Protein AF-A0A7Y3CIR7-F1 (afdb_monomer_lite)

pLDDT: mean 94.89, std 5.84, range [63.84, 98.5]

Radius of gyration: 16.85 Å; chains: 1; bounding box: 41×19×49 Å

Secondary structure (DSSP, 8-state):
--TTTTHHHHHHHHHHHHHHHHHHTT--GGGS------TT-HHHHHHHHHHHHHHHHT--HHHHHHHHHHHHHHHHHHHHHHHH--

Foldseek 3Di:
DDPVPCVVVVVVVVLVVVLVVCVVLVHDSVLDDDDDADPVRPVVVVVVVVVNVVVVVVQDPVSVVVVVVSVVVVVVVVVVVVVVVD

Structure (mmCIF, N/CA/C/O backbone):
data_AF-A0A7Y3CIR7-F1
#
_entry.id   AF-A0A7Y3CIR7-F1
#
loop_
_atom_site.group_PDB
_atom_site.id
_atom_site.type_symbol
_atom_site.label_atom_id
_atom_site.label_alt_id
_atom_site.label_comp_id
_atom_site.label_asym_id
_atom_site.label_entity_id
_atom_site.label_seq_id
_atom_site.pdbx_PDB_ins_code
_atom_site.Cartn_x
_atom_site.Cartn_y
_atom_site.Cartn_z
_atom_site.occupancy
_atom_site.B_iso_or_equiv
_atom_site.auth_seq_id
_atom_site.auth_comp_id
_atom_site.auth_asym_id
_atom_site.auth_atom_id
_atom_site.pdbx_PDB_model_num
ATOM 1 N N . ASP A 1 1 ? 18.606 -0.378 -4.335 1.00 68.00 1 ASP A N 1
ATOM 2 C CA . ASP A 1 1 ? 19.208 0.741 -5.060 1.00 68.00 1 ASP A CA 1
ATOM 3 C C . ASP A 1 1 ? 18.521 2.045 -4.672 1.00 68.00 1 ASP A C 1
ATOM 5 O O . ASP A 1 1 ? 17.461 2.371 -5.194 1.00 68.00 1 ASP A O 1
ATOM 9 N N . CYS A 1 2 ? 19.001 2.706 -3.617 1.00 84.19 2 CYS A N 1
ATOM 10 C CA . CYS A 1 2 ? 18.437 3.984 -3.187 1.00 84.19 2 CYS A CA 1
ATOM 11 C C . CYS A 1 2 ? 19.404 5.083 -3.593 1.00 84.19 2 CYS A C 1
ATOM 13 O O . CYS A 1 2 ? 20.541 5.089 -3.135 1.00 84.19 2 CYS A O 1
ATOM 15 N N . HIS A 1 3 ? 18.929 6.034 -4.397 1.00 87.44 3 HIS A N 1
ATOM 16 C CA . HIS A 1 3 ? 19.726 7.199 -4.778 1.00 87.44 3 HIS A CA 1
ATOM 17 C C . HIS A 1 3 ? 20.165 8.034 -3.558 1.00 87.44 3 HIS A C 1
ATOM 19 O O . HIS A 1 3 ? 21.194 8.694 -3.586 1.00 87.44 3 HIS A O 1
ATOM 25 N N . TYR A 1 4 ? 19.416 7.942 -2.454 1.00 86.19 4 TYR A N 1
ATOM 26 C CA . TYR A 1 4 ? 19.674 8.642 -1.196 1.00 86.19 4 TYR A CA 1
ATOM 27 C C . TYR A 1 4 ? 20.073 7.673 -0.073 1.00 86.19 4 TYR A C 1
ATOM 29 O O . TYR A 1 4 ? 19.466 7.673 0.999 1.00 86.19 4 TYR A O 1
ATOM 37 N N . ILE A 1 5 ? 21.083 6.836 -0.338 1.00 87.50 5 ILE A N 1
ATOM 38 C CA . ILE A 1 5 ? 21.744 5.933 0.621 1.00 87.50 5 ILE A CA 1
ATOM 39 C C . ILE A 1 5 ? 20.784 4.896 1.229 1.00 87.50 5 ILE A C 1
ATOM 41 O O . ILE A 1 5 ? 20.665 3.780 0.723 1.00 87.50 5 ILE A O 1
ATOM 45 N N . ASP A 1 6 ? 20.095 5.241 2.317 1.00 90.31 6 ASP A N 1
ATOM 46 C CA . ASP A 1 6 ? 19.291 4.325 3.123 1.00 90.31 6 ASP A CA 1
ATOM 47 C C . ASP A 1 6 ? 17.836 4.786 3.317 1.00 90.31 6 ASP A C 1
ATOM 49 O O . ASP A 1 6 ? 17.077 4.156 4.062 1.00 90.31 6 ASP A O 1
ATOM 53 N N . ALA A 1 7 ? 17.393 5.842 2.625 1.00 91.81 7 ALA A N 1
ATOM 54 C CA . ALA A 1 7 ? 16.037 6.381 2.772 1.00 91.81 7 ALA A CA 1
ATOM 55 C C . ALA A 1 7 ? 14.935 5.322 2.539 1.00 91.81 7 ALA A C 1
ATOM 57 O O . ALA A 1 7 ? 13.888 5.327 3.200 1.00 91.81 7 ALA A O 1
ATOM 58 N N . ASN A 1 8 ? 15.180 4.359 1.647 1.00 93.94 8 ASN A N 1
ATOM 59 C CA . ASN A 1 8 ? 14.308 3.203 1.426 1.00 93.94 8 ASN A CA 1
ATOM 60 C C . ASN A 1 8 ? 14.173 2.301 2.675 1.00 93.94 8 ASN A C 1
ATOM 62 O O . ASN A 1 8 ? 13.067 1.850 2.982 1.00 93.94 8 ASN A O 1
ATOM 66 N N . HIS A 1 9 ? 15.241 2.096 3.452 1.00 94.88 9 HIS A N 1
ATOM 67 C CA . HIS A 1 9 ? 15.218 1.328 4.700 1.00 94.88 9 HIS A CA 1
ATOM 68 C C . HIS A 1 9 ? 14.334 2.005 5.752 1.00 94.88 9 HIS A C 1
ATOM 70 O O . HIS A 1 9 ? 13.529 1.346 6.419 1.00 94.88 9 HIS A O 1
ATOM 76 N N . TRP A 1 10 ? 14.416 3.333 5.872 1.00 95.19 10 TRP A N 1
ATOM 77 C CA . TRP A 1 10 ? 13.538 4.106 6.756 1.00 95.19 10 TRP A CA 1
ATOM 78 C C . TRP A 1 10 ? 12.076 4.047 6.318 1.00 95.19 10 TRP A C 1
ATOM 80 O O . TRP A 1 10 ? 11.173 3.942 7.152 1.00 95.19 10 TRP A O 1
ATOM 90 N N . THR A 1 11 ? 11.818 4.077 5.013 1.00 96.19 11 THR A N 1
ATOM 91 C CA . THR A 1 11 ? 10.473 3.879 4.458 1.00 96.19 11 THR A CA 1
ATOM 92 C C . THR A 1 11 ? 9.934 2.489 4.783 1.00 96.19 11 THR A C 1
ATOM 94 O O . THR A 1 11 ? 8.836 2.400 5.334 1.00 96.19 11 THR A O 1
ATOM 97 N N . LYS A 1 12 ? 10.725 1.426 4.587 1.00 97.19 12 LYS A N 1
ATOM 98 C CA . LYS A 1 12 ? 10.356 0.055 4.976 1.00 97.19 12 LYS A CA 1
ATOM 99 C C . LYS A 1 12 ? 9.973 -0.025 6.457 1.00 97.19 12 LYS A C 1
ATOM 101 O O . LYS A 1 12 ? 8.855 -0.422 6.780 1.00 97.19 12 LYS A O 1
ATOM 106 N N . LYS A 1 13 ? 10.837 0.470 7.355 1.00 97.50 13 LYS A N 1
ATOM 107 C CA . LYS A 1 13 ? 10.579 0.502 8.810 1.00 97.50 13 LYS A CA 1
ATOM 108 C C . LYS A 1 13 ? 9.282 1.246 9.161 1.00 97.50 13 LYS A C 1
ATOM 110 O O . LYS A 1 13 ? 8.567 0.853 10.085 1.00 97.50 13 LYS A O 1
ATOM 115 N N . ARG A 1 14 ? 8.965 2.347 8.466 1.00 97.88 14 ARG A N 1
ATOM 116 C CA . ARG A 1 14 ? 7.721 3.114 8.678 1.00 97.88 14 ARG A CA 1
ATOM 117 C C . ARG A 1 14 ? 6.493 2.336 8.213 1.00 97.88 14 ARG A C 1
ATOM 119 O O . ARG A 1 14 ? 5.528 2.247 8.972 1.00 97.88 14 ARG A O 1
ATOM 126 N N . VAL A 1 15 ? 6.538 1.757 7.016 1.00 98.00 15 VAL A N 1
ATOM 127 C CA . VAL A 1 15 ? 5.429 0.971 6.456 1.00 98.00 15 VAL A CA 1
ATOM 128 C C . VAL A 1 15 ? 5.151 -0.266 7.311 1.00 98.00 15 VAL A C 1
ATOM 130 O O . VA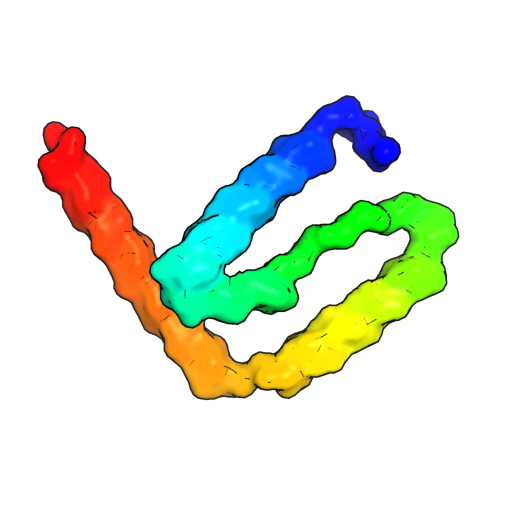L A 1 15 ? 4.001 -0.497 7.671 1.00 98.00 15 VAL A O 1
ATOM 133 N N . GLU A 1 16 ? 6.179 -0.978 7.777 1.00 97.94 16 GLU A N 1
ATOM 134 C CA . GLU A 1 16 ? 6.020 -2.116 8.695 1.00 97.94 16 GLU A CA 1
ATOM 135 C C . GLU A 1 16 ? 5.314 -1.731 10.002 1.00 97.94 16 GLU A C 1
ATOM 137 O O . GLU A 1 16 ? 4.425 -2.443 10.478 1.00 97.94 16 GLU A O 1
ATOM 142 N N . LYS A 1 17 ? 5.653 -0.571 10.581 1.00 97.94 17 LYS A N 1
ATOM 143 C CA . LYS A 1 17 ? 4.954 -0.048 11.767 1.00 97.94 17 LYS A CA 1
ATOM 144 C C . LYS A 1 17 ? 3.490 0.275 11.466 1.00 97.94 17 LYS A C 1
ATOM 146 O O . LYS A 1 17 ? 2.633 0.054 12.325 1.00 97.94 17 LYS A O 1
ATOM 151 N N . ILE A 1 18 ? 3.193 0.808 10.280 1.00 97.69 18 ILE A N 1
ATOM 152 C CA . ILE A 1 18 ? 1.818 1.100 9.857 1.00 97.69 18 ILE A CA 1
ATOM 153 C C . ILE A 1 18 ? 1.040 -0.201 9.659 1.00 97.69 18 ILE A C 1
ATOM 155 O O . ILE A 1 18 ? -0.063 -0.311 10.182 1.00 97.69 18 ILE A O 1
ATOM 159 N N . TRP A 1 19 ? 1.621 -1.207 9.014 1.00 98.25 19 TRP A N 1
ATOM 160 C CA . TRP A 1 19 ? 1.008 -2.520 8.838 1.00 98.25 19 TRP A CA 1
ATOM 161 C C . TRP A 1 19 ? 0.649 -3.199 10.161 1.00 98.25 19 TRP A C 1
ATOM 163 O O . TRP A 1 19 ? -0.509 -3.561 10.352 1.00 98.25 19 TRP A O 1
ATOM 173 N N . LYS A 1 20 ? 1.581 -3.263 11.125 1.00 97.88 20 LYS A N 1
ATOM 174 C CA . LYS A 1 20 ? 1.296 -3.796 12.476 1.00 97.88 20 LYS A CA 1
ATOM 175 C C . LYS A 1 20 ? 0.146 -3.046 13.155 1.00 97.88 20 LYS A C 1
ATOM 177 O O . LYS A 1 20 ? -0.664 -3.609 13.888 1.00 97.88 20 LYS A O 1
ATOM 182 N N . LYS A 1 21 ? 0.069 -1.734 12.924 1.00 96.69 21 LYS A N 1
ATOM 183 C CA . LYS A 1 21 ? -0.996 -0.884 13.456 1.00 96.69 21 LYS A CA 1
ATOM 184 C C . LYS A 1 21 ? -2.334 -1.128 12.749 1.00 96.69 21 LYS A C 1
ATOM 186 O O . LYS A 1 21 ? -3.358 -1.105 13.423 1.00 96.69 21 LYS A O 1
ATOM 191 N N . MET A 1 22 ? -2.332 -1.355 11.436 1.00 97.56 22 MET A N 1
ATOM 192 C CA . MET A 1 22 ? -3.520 -1.710 10.654 1.00 97.56 22 MET A CA 1
ATOM 193 C C . MET A 1 22 ? -4.098 -3.046 11.121 1.00 97.56 22 MET A C 1
ATOM 195 O O . MET A 1 22 ? -5.282 -3.093 11.444 1.00 97.56 22 MET A O 1
ATOM 199 N N . GLU A 1 23 ? -3.258 -4.074 11.272 1.00 96.75 23 GLU A N 1
ATOM 200 C CA . GLU A 1 23 ? -3.646 -5.385 11.812 1.00 96.75 23 GLU A CA 1
ATOM 201 C C . GLU A 1 23 ? -4.273 -5.242 13.204 1.00 96.75 23 GLU A C 1
ATOM 203 O O . GLU A 1 23 ? -5.407 -5.663 13.429 1.00 96.75 23 GLU A O 1
ATOM 208 N N . LYS A 1 24 ? -3.600 -4.528 14.119 1.00 96.56 24 LYS A N 1
ATOM 209 C CA . LYS A 1 24 ? -4.120 -4.257 15.471 1.00 96.56 24 LYS A CA 1
ATOM 210 C C . LYS A 1 24 ? -5.468 -3.527 15.473 1.00 96.56 24 LYS A C 1
ATOM 212 O O . LYS A 1 24 ? -6.227 -3.628 16.433 1.00 96.56 24 LYS A O 1
ATOM 217 N N . TRP A 1 25 ? -5.748 -2.729 14.448 1.00 96.31 25 TRP A N 1
ATOM 218 C CA . TRP A 1 25 ? -7.000 -1.983 14.309 1.00 96.31 25 TRP A CA 1
ATOM 219 C C . TRP A 1 25 ? -8.069 -2.748 13.515 1.00 96.31 25 TRP A C 1
ATOM 221 O O . TRP A 1 25 ? -9.150 -2.202 13.278 1.00 96.31 25 TRP A O 1
ATOM 231 N N . GLY A 1 26 ? -7.78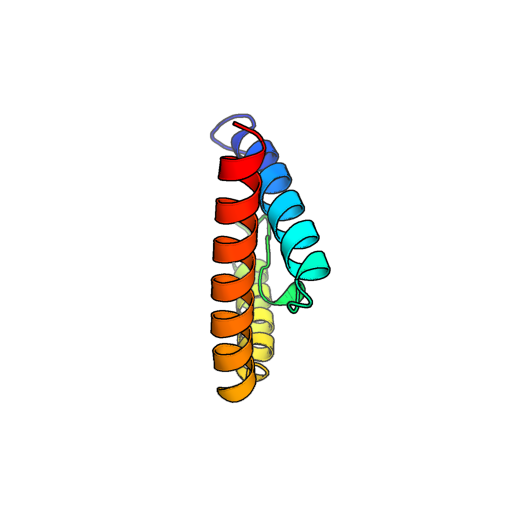8 -3.992 13.113 1.00 95.56 26 GLY A N 1
ATOM 232 C CA . GLY A 1 26 ? -8.677 -4.806 12.290 1.00 95.56 26 GLY A CA 1
ATOM 233 C C . GLY A 1 26 ? -8.947 -4.157 10.933 1.00 95.56 26 GLY A C 1
ATOM 234 O O . GLY A 1 26 ? -10.103 -4.091 10.503 1.00 95.56 26 GLY A O 1
ATOM 235 N N . LEU A 1 27 ? -7.909 -3.572 10.329 1.00 96.75 27 LEU A N 1
ATOM 236 C CA . LEU A 1 27 ? -7.922 -3.006 8.983 1.00 96.75 27 LEU A CA 1
ATOM 237 C C . LEU A 1 27 ? -7.198 -3.957 8.027 1.00 96.75 27 LEU A C 1
ATOM 239 O O . LEU A 1 27 ? -6.160 -4.514 8.380 1.00 96.75 27 LEU A O 1
ATOM 243 N N . ARG A 1 28 ? -7.722 -4.078 6.806 1.00 96.38 28 ARG A N 1
ATOM 244 C CA . ARG A 1 28 ? -7.114 -4.835 5.704 1.00 96.38 28 ARG A CA 1
ATOM 245 C C . ARG A 1 28 ? -5.731 -4.276 5.369 1.00 96.38 28 ARG A C 1
ATOM 247 O O . ARG A 1 28 ? -5.625 -3.165 4.846 1.00 96.38 28 ARG A O 1
ATOM 254 N N . LYS A 1 29 ? -4.678 -5.011 5.726 1.00 96.25 29 LYS A N 1
ATOM 255 C CA . LYS A 1 29 ? -3.274 -4.593 5.590 1.00 96.25 29 LYS A CA 1
ATOM 256 C C . LYS A 1 29 ? -2.855 -4.446 4.131 1.00 96.25 29 LYS A C 1
ATOM 258 O O . LYS A 1 29 ? -2.126 -3.516 3.804 1.00 96.25 29 LYS A O 1
ATOM 263 N N . GLU A 1 30 ? -3.372 -5.311 3.266 1.00 96.06 30 GLU A N 1
ATOM 264 C CA . GLU A 1 30 ? -3.105 -5.358 1.829 1.00 96.06 30 GLU A CA 1
ATOM 265 C C . GLU A 1 30 ? -3.560 -4.096 1.078 1.00 96.06 30 GLU A C 1
ATOM 267 O O . GLU A 1 30 ? -3.126 -3.860 -0.046 1.00 96.06 30 GLU A O 1
ATOM 272 N N . ARG A 1 31 ? -4.388 -3.247 1.709 1.00 96.12 31 ARG A N 1
ATOM 273 C CA . ARG A 1 31 ? -4.787 -1.935 1.170 1.00 96.12 31 ARG A CA 1
ATOM 274 C C . ARG A 1 31 ? -3.670 -0.891 1.194 1.00 96.12 31 ARG A C 1
ATOM 276 O O . ARG A 1 31 ? -3.830 0.168 0.595 1.00 96.12 31 ARG A O 1
ATOM 283 N N . LEU A 1 32 ? -2.575 -1.158 1.902 1.00 97.25 32 LEU A N 1
ATOM 284 C CA . LEU A 1 32 ? -1.345 -0.379 1.835 1.00 97.25 32 LEU A CA 1
ATOM 285 C C . LEU A 1 32 ? -0.242 -1.288 1.295 1.00 97.25 32 LEU A C 1
ATOM 287 O O . LEU A 1 32 ? 0.140 -2.245 1.964 1.00 97.25 32 LEU A O 1
ATOM 291 N N . GLN A 1 33 ? 0.284 -0.970 0.119 1.00 97.19 33 GLN A N 1
ATOM 292 C CA . GLN A 1 33 ? 1.335 -1.747 -0.537 1.00 97.19 33 GLN A CA 1
ATOM 293 C C . GLN A 1 33 ? 2.634 -0.937 -0.604 1.00 97.19 33 GLN A C 1
ATOM 295 O O . GLN A 1 33 ? 2.606 0.294 -0.622 1.00 97.19 33 GLN A O 1
ATOM 300 N N . LEU A 1 34 ? 3.768 -1.634 -0.613 1.00 97.38 34 LEU A N 1
ATOM 301 C CA . LEU A 1 34 ? 5.098 -1.060 -0.798 1.00 97.38 34 LEU A CA 1
ATOM 302 C C . LEU A 1 34 ? 5.858 -1.958 -1.768 1.00 97.38 34 LEU A C 1
ATOM 304 O O . LEU A 1 34 ? 6.118 -3.112 -1.443 1.00 97.38 34 LEU A O 1
ATOM 308 N N . GLU A 1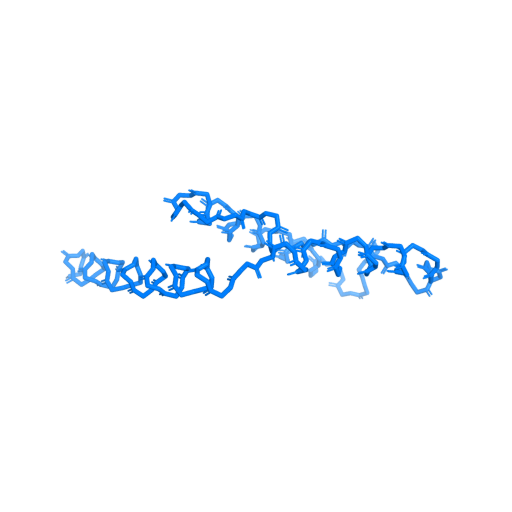 35 ? 6.227 -1.407 -2.917 1.00 96.69 35 GLU A N 1
ATOM 309 C CA . GLU A 1 35 ? 6.994 -2.093 -3.953 1.00 96.69 35 GLU A CA 1
ATOM 310 C C . GLU A 1 35 ? 8.256 -1.295 -4.278 1.00 96.69 35 GLU A C 1
ATOM 312 O O . GLU A 1 35 ? 8.250 -0.062 -4.256 1.00 96.69 35 GLU A O 1
ATOM 317 N N . TRP A 1 36 ? 9.339 -2.009 -4.578 1.00 96.50 36 TRP A N 1
ATOM 318 C CA . TRP A 1 36 ? 10.591 -1.429 -5.059 1.00 96.50 36 TRP A CA 1
ATOM 319 C C . TRP A 1 36 ? 10.679 -1.687 -6.555 1.00 96.50 36 TRP A C 1
ATOM 321 O O . TRP A 1 36 ? 10.670 -2.839 -6.981 1.00 96.50 36 TRP A O 1
ATOM 331 N N . ILE A 1 37 ? 10.701 -0.611 -7.335 1.00 96.19 37 ILE A N 1
ATOM 332 C CA . ILE A 1 37 ? 10.678 -0.651 -8.795 1.00 96.19 37 ILE A CA 1
ATOM 333 C C . ILE A 1 37 ? 11.729 0.344 -9.277 1.00 96.19 37 ILE A C 1
ATOM 335 O O . ILE A 1 37 ? 11.702 1.514 -8.892 1.00 96.19 37 ILE A O 1
ATOM 339 N N . SER A 1 38 ? 12.681 -0.136 -10.065 1.00 96.12 38 SER A N 1
ATOM 340 C CA . SER A 1 38 ? 13.730 0.672 -10.687 1.00 96.12 38 SER A CA 1
ATOM 341 C C . SER A 1 38 ? 13.232 1.382 -11.951 1.00 96.12 38 SER A C 1
ATOM 343 O O . SER A 1 38 ? 12.168 1.073 -12.488 1.00 96.12 38 SER A O 1
ATOM 345 N N . ALA A 1 39 ? 14.024 2.328 -12.462 1.00 95.31 39 ALA A N 1
ATOM 346 C CA . ALA A 1 39 ? 13.674 3.102 -13.655 1.00 95.31 39 ALA A CA 1
ATOM 347 C C . ALA A 1 39 ? 13.512 2.243 -14.927 1.00 95.31 39 ALA A C 1
ATOM 349 O O . ALA A 1 39 ? 12.753 2.612 -15.818 1.00 95.31 39 ALA A O 1
ATOM 350 N N . ALA A 1 40 ? 14.188 1.092 -15.005 1.00 97.06 40 ALA A N 1
ATOM 351 C CA . ALA A 1 40 ? 14.114 0.184 -16.151 1.00 97.06 40 ALA A CA 1
ATOM 352 C C . ALA A 1 40 ? 12.936 -0.812 -16.073 1.00 97.06 40 ALA A C 1
ATOM 354 O O . ALA A 1 40 ? 12.644 -1.516 -17.036 1.00 97.06 40 ALA A O 1
ATOM 355 N N . GLU A 1 41 ? 12.228 -0.884 -14.943 1.00 97.62 41 GLU A N 1
ATOM 356 C CA . GLU A 1 41 ? 11.219 -1.914 -14.666 1.00 97.62 41 GLU A CA 1
ATOM 357 C C . GLU A 1 41 ? 9.785 -1.483 -15.034 1.00 97.62 41 GLU A C 1
ATOM 359 O O . GLU A 1 41 ? 8.826 -1.714 -14.291 1.00 97.62 41 GLU A O 1
ATOM 364 N N . GLY A 1 42 ? 9.605 -0.885 -16.215 1.00 98.06 42 GLY A N 1
ATOM 365 C CA . GLY A 1 42 ? 8.299 -0.384 -16.669 1.00 98.06 42 GLY A CA 1
ATOM 366 C C . GLY A 1 42 ? 7.211 -1.468 -16.753 1.00 98.06 42 GLY A C 1
ATOM 367 O O . GLY A 1 42 ? 6.081 -1.262 -16.307 1.00 98.06 42 GLY A O 1
ATOM 368 N N . VAL A 1 43 ? 7.557 -2.662 -17.247 1.00 98.38 43 VAL A N 1
ATOM 369 C CA . VAL A 1 43 ? 6.616 -3.799 -17.326 1.00 98.38 43 VAL A CA 1
ATOM 370 C C . VAL A 1 43 ? 6.170 -4.245 -15.930 1.00 98.38 43 VAL A C 1
ATOM 372 O O . VAL A 1 43 ? 4.979 -4.458 -15.699 1.00 98.38 43 VAL A O 1
ATOM 375 N N . ARG A 1 44 ? 7.102 -4.320 -14.969 1.00 97.94 44 ARG A N 1
ATOM 376 C CA . ARG A 1 44 ? 6.790 -4.653 -13.570 1.00 97.94 44 ARG A CA 1
ATOM 377 C C . ARG A 1 44 ? 5.855 -3.610 -12.963 1.00 97.94 44 ARG A C 1
ATOM 379 O O . ARG A 1 44 ? 4.880 -3.979 -12.313 1.00 97.94 44 ARG A O 1
ATOM 386 N N . PHE A 1 45 ? 6.122 -2.324 -13.197 1.00 98.25 45 PHE A N 1
ATOM 387 C CA . PHE A 1 45 ? 5.260 -1.241 -12.727 1.00 98.25 45 PHE A CA 1
ATOM 388 C C . PHE A 1 45 ? 3.823 -1.399 -13.221 1.00 98.25 45 PHE A C 1
ATOM 390 O O . PHE A 1 45 ? 2.896 -1.383 -12.412 1.00 98.25 45 PHE A O 1
ATOM 397 N N . SER A 1 46 ? 3.643 -1.624 -14.526 1.00 98.50 46 SER A N 1
ATOM 398 C CA . SER A 1 46 ? 2.321 -1.838 -15.121 1.00 98.50 46 SER A CA 1
ATOM 399 C C . SER A 1 46 ? 1.577 -2.999 -14.450 1.00 98.50 46 SER A C 1
ATOM 401 O O . SER A 1 46 ? 0.442 -2.832 -14.006 1.00 98.50 46 SER A O 1
ATOM 403 N N . GLN A 1 47 ? 2.241 -4.143 -14.265 1.00 98.50 47 GLN A N 1
ATOM 404 C CA . GLN A 1 47 ? 1.650 -5.314 -13.609 1.00 98.50 47 GLN A CA 1
ATOM 405 C C . GLN A 1 47 ? 1.249 -5.046 -12.151 1.00 98.50 47 GLN A C 1
ATOM 407 O O . GLN A 1 47 ? 0.180 -5.477 -11.713 1.00 98.50 47 GLN A O 1
ATOM 412 N N . VAL A 1 48 ? 2.093 -4.342 -11.388 1.00 98.38 48 VAL A N 1
ATOM 413 C CA . VAL A 1 48 ? 1.798 -3.965 -9.996 1.00 98.38 48 VAL A CA 1
ATOM 414 C C . VAL A 1 48 ? 0.585 -3.036 -9.940 1.00 98.38 48 VAL A C 1
ATOM 416 O O . VAL A 1 48 ? -0.305 -3.250 -9.117 1.00 98.38 48 VAL A O 1
ATOM 419 N N . MET A 1 49 ? 0.511 -2.037 -10.822 1.00 98.25 49 MET A N 1
ATOM 420 C CA . MET A 1 49 ? -0.618 -1.103 -10.868 1.00 98.25 49 MET A CA 1
ATOM 421 C C . MET A 1 49 ? -1.929 -1.797 -11.244 1.00 98.25 49 MET A C 1
ATOM 423 O O . MET A 1 49 ? -2.948 -1.530 -10.608 1.00 98.25 49 MET A O 1
ATOM 427 N N . THR A 1 50 ? -1.912 -2.734 -12.197 1.00 98.50 50 THR A N 1
ATOM 428 C CA . THR A 1 50 ? -3.102 -3.525 -12.549 1.00 98.50 50 THR A CA 1
ATOM 429 C C . THR A 1 50 ? -3.609 -4.333 -11.353 1.00 98.50 50 THR A C 1
ATOM 431 O O . THR A 1 50 ? -4.779 -4.220 -10.990 1.00 98.50 50 THR A O 1
ATOM 434 N N . LYS A 1 51 ? -2.724 -5.061 -10.657 1.00 98.12 51 LYS A N 1
ATOM 435 C CA . LYS A 1 51 ? -3.083 -5.819 -9.441 1.00 98.12 51 LYS A CA 1
ATOM 436 C C . LYS A 1 51 ? -3.599 -4.912 -8.319 1.00 98.12 51 LYS A C 1
ATOM 438 O O . LYS A 1 51 ? -4.524 -5.268 -7.587 1.00 98.12 51 LYS A O 1
ATOM 443 N N . MET A 1 52 ? -3.011 -3.724 -8.170 1.00 97.94 52 MET A N 1
ATOM 444 C CA . MET A 1 52 ? -3.472 -2.731 -7.199 1.00 97.94 52 MET A CA 1
ATOM 445 C C . MET A 1 52 ? -4.876 -2.212 -7.546 1.00 97.94 52 MET A C 1
ATOM 447 O O . MET A 1 52 ? -5.698 -2.045 -6.643 1.00 97.94 52 MET A O 1
ATOM 451 N N . ASP A 1 53 ? -5.179 -1.987 -8.828 1.00 98.25 53 ASP A N 1
ATOM 452 C CA . ASP A 1 53 ? -6.503 -1.549 -9.279 1.00 98.25 53 ASP A CA 1
ATOM 453 C C . ASP A 1 53 ? -7.578 -2.631 -9.088 1.00 98.25 53 ASP A C 1
ATOM 455 O O . ASP A 1 53 ? -8.685 -2.333 -8.631 1.00 98.25 53 ASP A O 1
ATOM 459 N N . GLU A 1 54 ? -7.247 -3.894 -9.355 1.00 98.38 54 GLU A N 1
ATOM 460 C CA . GLU A 1 54 ? -8.113 -5.042 -9.057 1.00 98.38 54 GLU A CA 1
ATOM 461 C C . GLU A 1 54 ? -8.472 -5.096 -7.567 1.00 98.38 54 GLU A C 1
ATOM 463 O O . GLU A 1 54 ? -9.648 -5.182 -7.198 1.00 98.38 54 GLU A O 1
ATOM 468 N N . LEU A 1 55 ? -7.477 -4.939 -6.689 1.00 97.38 55 LEU A N 1
ATOM 469 C CA . LEU A 1 55 ? -7.705 -4.870 -5.247 1.00 97.38 55 LEU A CA 1
ATOM 470 C C . LEU A 1 55 ? -8.547 -3.647 -4.863 1.00 97.38 55 LEU A C 1
ATOM 472 O O . LEU A 1 55 ? -9.454 -3.757 -4.036 1.00 97.38 55 LEU A O 1
ATOM 476 N N . ARG A 1 56 ? -8.287 -2.480 -5.465 1.00 97.06 56 ARG A N 1
ATOM 477 C CA . ARG A 1 56 ? -9.046 -1.243 -5.221 1.00 97.06 56 ARG A CA 1
ATOM 478 C C . ARG A 1 56 ? -10.528 -1.424 -5.546 1.00 97.06 56 ARG A C 1
ATOM 480 O O . ARG A 1 56 ? -11.365 -0.969 -4.767 1.00 97.06 56 ARG A O 1
ATOM 487 N N . LYS A 1 57 ? -10.861 -2.096 -6.653 1.00 97.81 57 LYS A N 1
ATOM 488 C CA . LYS A 1 57 ? -12.247 -2.415 -7.048 1.00 97.81 57 LYS A CA 1
ATOM 489 C C . LYS A 1 57 ? -12.968 -3.281 -6.009 1.00 97.81 57 LYS A C 1
ATOM 491 O O . LYS A 1 57 ? -14.171 -3.130 -5.821 1.00 97.81 57 LYS A O 1
ATOM 496 N N . SER A 1 58 ? -12.233 -4.119 -5.278 1.00 97.31 58 SER A N 1
ATOM 497 C CA . SER A 1 58 ? -12.752 -4.940 -4.175 1.00 97.31 58 SER A CA 1
ATOM 498 C C . SER A 1 58 ? -13.169 -4.122 -2.934 1.00 97.31 58 SER A C 1
ATOM 500 O O . SER A 1 58 ? -13.857 -4.640 -2.051 1.00 97.31 58 SER A O 1
ATOM 502 N N . VAL A 1 59 ? -12.747 -2.857 -2.815 1.00 97.00 59 VAL A N 1
ATOM 503 C CA . VAL A 1 59 ? -12.997 -2.024 -1.630 1.00 97.00 59 VAL A CA 1
ATOM 504 C C . VAL A 1 59 ? -14.363 -1.342 -1.726 1.00 97.00 59 VAL A C 1
ATOM 506 O O . VAL A 1 59 ? -14.581 -0.425 -2.516 1.00 97.00 59 VAL A O 1
ATOM 509 N N . THR A 1 60 ? -15.286 -1.731 -0.847 1.00 97.38 60 THR A N 1
ATOM 510 C CA . THR A 1 60 ? -16.656 -1.192 -0.850 1.00 97.38 60 THR A CA 1
ATOM 511 C C . THR A 1 60 ? -16.777 0.149 -0.116 1.00 97.38 60 THR A C 1
ATOM 513 O O . THR A 1 60 ? -16.034 0.451 0.824 1.00 97.38 60 THR A O 1
ATOM 516 N N . LYS A 1 61 ? -17.799 0.947 -0.466 1.00 97.12 61 LYS A N 1
ATOM 517 C CA . LYS A 1 61 ? -18.149 2.189 0.260 1.00 97.12 61 LYS A CA 1
ATOM 518 C C . LYS A 1 61 ? -18.388 1.939 1.757 1.00 97.12 61 LYS A C 1
ATOM 520 O O . LYS A 1 61 ? -17.951 2.731 2.593 1.00 97.12 61 LYS A O 1
ATOM 525 N N . LYS A 1 62 ? -19.029 0.812 2.095 1.00 97.25 62 LYS A N 1
ATOM 526 C CA . LYS A 1 62 ? -19.264 0.374 3.481 1.00 97.25 62 LYS A CA 1
ATOM 527 C C . LYS A 1 62 ? -17.946 0.163 4.225 1.00 97.25 62 LYS A C 1
ATOM 529 O O . LYS A 1 62 ? -17.774 0.690 5.323 1.00 97.25 62 LYS A O 1
ATOM 534 N N . GLU A 1 63 ? -16.999 -0.546 3.616 1.00 96.25 63 GLU A N 1
ATOM 535 C CA . GLU A 1 63 ? -15.680 -0.780 4.207 1.00 96.25 63 GLU A CA 1
ATOM 536 C C . GLU A 1 63 ? -14.904 0.531 4.420 1.00 96.25 63 GLU A C 1
ATOM 538 O O . GLU A 1 63 ? -14.268 0.727 5.460 1.00 96.25 63 GLU A O 1
ATOM 543 N N . ILE A 1 64 ? -14.981 1.467 3.467 1.00 96.94 64 ILE A N 1
ATOM 544 C CA . ILE A 1 64 ? -14.361 2.795 3.591 1.00 96.94 64 ILE A CA 1
ATOM 545 C C . ILE A 1 64 ? -14.922 3.537 4.807 1.00 96.94 64 ILE A C 1
ATOM 547 O O . ILE A 1 64 ? -14.149 4.069 5.608 1.00 96.94 64 ILE A O 1
ATOM 551 N N . LEU A 1 65 ? -16.247 3.552 4.980 1.00 97.50 65 LEU A N 1
ATOM 552 C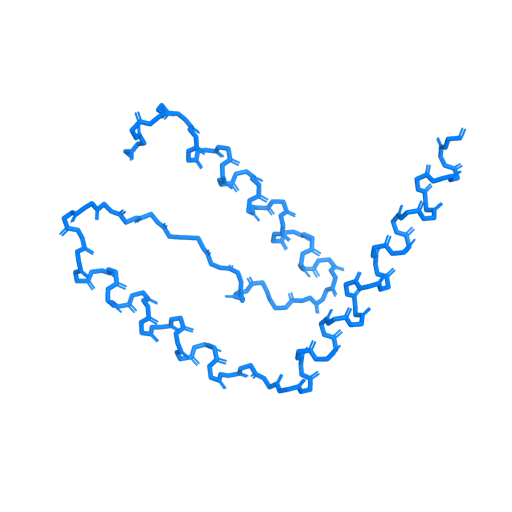 CA . LEU A 1 65 ? -16.888 4.213 6.116 1.00 97.50 65 LEU A CA 1
ATOM 553 C C . LEU A 1 65 ? -16.471 3.572 7.447 1.00 97.50 65 LEU A C 1
ATOM 555 O O . LEU A 1 65 ? -16.051 4.273 8.368 1.00 97.50 65 LEU A O 1
ATOM 559 N N . GLN A 1 66 ? -16.489 2.240 7.523 1.00 96.50 66 GLN A N 1
ATOM 560 C CA . GLN A 1 66 ? -16.022 1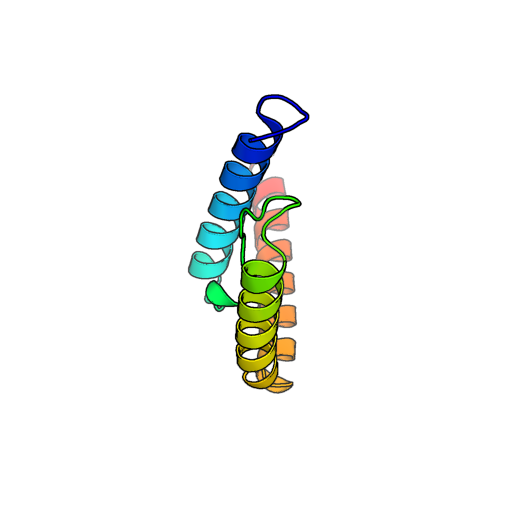.498 8.697 1.00 96.50 66 GLN A CA 1
ATOM 561 C C . GLN A 1 66 ? -14.557 1.813 9.029 1.00 96.50 66 GLN A C 1
ATOM 563 O O . GLN A 1 66 ? -14.212 2.023 10.193 1.00 96.50 66 GLN A O 1
ATOM 568 N N . THR A 1 67 ? -13.698 1.897 8.010 1.00 96.62 67 THR A N 1
ATOM 569 C CA . THR A 1 67 ? -12.278 2.245 8.156 1.00 96.62 67 THR A CA 1
ATOM 570 C C . THR A 1 67 ? -12.109 3.642 8.749 1.00 96.62 67 THR A C 1
ATOM 572 O O . THR A 1 67 ? -11.364 3.806 9.719 1.00 96.62 67 THR A O 1
ATOM 575 N N . LYS A 1 68 ? -12.836 4.645 8.233 1.00 97.12 68 LYS A N 1
ATOM 576 C CA . LYS A 1 68 ? -12.808 6.021 8.761 1.00 97.12 68 LYS A CA 1
ATOM 577 C C . LYS A 1 68 ? -13.187 6.054 10.244 1.00 97.12 68 LYS A C 1
ATOM 579 O O . LYS A 1 68 ? -12.452 6.627 11.052 1.00 97.12 68 LYS A O 1
ATOM 584 N N . THR A 1 69 ? -14.271 5.376 10.617 1.00 97.31 69 THR A N 1
ATOM 585 C CA . THR A 1 69 ? -14.739 5.301 12.008 1.00 97.31 69 THR A CA 1
ATOM 586 C C . THR A 1 69 ? -13.719 4.614 12.919 1.00 97.31 69 THR A C 1
ATOM 588 O O . THR A 1 69 ? -13.371 5.160 13.970 1.00 97.31 69 THR A O 1
ATOM 591 N N . LYS A 1 70 ? -13.168 3.461 12.505 1.00 96.62 70 LYS A N 1
ATOM 592 C CA . LYS A 1 70 ? -12.130 2.730 13.257 1.00 96.62 70 LYS A CA 1
ATOM 593 C C . LYS A 1 70 ? -10.883 3.585 13.482 1.00 96.62 70 LYS A C 1
ATOM 595 O O . LYS A 1 70 ? -10.354 3.619 14.595 1.00 96.62 70 LYS A O 1
ATOM 600 N N . ILE A 1 71 ? -10.412 4.296 12.457 1.00 96.06 71 ILE A N 1
ATOM 601 C CA . ILE A 1 71 ? -9.241 5.175 12.567 1.00 96.06 71 ILE A CA 1
ATOM 602 C C . ILE A 1 71 ? -9.528 6.328 13.534 1.00 96.06 71 ILE A C 1
ATOM 604 O O . ILE A 1 71 ? -8.743 6.556 14.457 1.00 96.06 71 ILE A O 1
ATOM 608 N N . ALA A 1 72 ? -10.659 7.023 13.376 1.00 96.38 72 ALA A N 1
ATOM 609 C CA . ALA A 1 72 ? -11.031 8.148 14.232 1.00 96.38 72 ALA A CA 1
ATOM 610 C C . ALA A 1 72 ? -11.148 7.732 15.708 1.00 96.38 72 ALA A C 1
ATOM 612 O O . ALA A 1 72 ? -10.577 8.390 16.583 1.00 96.38 72 ALA A O 1
ATOM 613 N N . HIS A 1 73 ? -11.817 6.606 15.983 1.00 96.50 73 HIS A N 1
ATOM 614 C CA . HIS A 1 73 ? -11.907 6.029 17.324 1.00 96.50 73 HIS A CA 1
ATOM 615 C C . HIS A 1 73 ? -10.509 5.768 17.893 1.00 96.50 73 HIS A C 1
ATOM 617 O O . HIS A 1 73 ? -10.167 6.265 18.970 1.00 96.50 73 HIS A O 1
ATOM 623 N N . ASN A 1 74 ? -9.680 4.996 17.186 1.00 96.06 74 ASN A N 1
ATOM 624 C CA . ASN A 1 74 ? -8.382 4.573 17.704 1.00 96.06 74 ASN A CA 1
ATOM 625 C C . ASN A 1 74 ? -7.412 5.745 17.909 1.00 96.06 74 ASN A C 1
ATOM 627 O O . ASN A 1 74 ? -6.632 5.743 18.865 1.00 96.06 74 ASN A O 1
ATOM 631 N N . LEU A 1 75 ? -7.473 6.777 17.062 1.00 94.62 75 LEU A N 1
ATOM 632 C CA . LEU A 1 75 ? -6.710 8.011 17.257 1.00 94.62 75 LEU A CA 1
ATOM 633 C C . LEU A 1 75 ? -7.170 8.772 18.506 1.00 94.62 75 LEU A C 1
ATOM 635 O O . LEU A 1 75 ? -6.320 9.188 19.296 1.00 94.62 75 LEU A O 1
ATOM 639 N N . LYS A 1 76 ? -8.486 8.907 18.733 1.00 95.75 76 LYS A N 1
ATOM 640 C CA . LYS A 1 76 ? -9.032 9.510 19.964 1.00 95.75 76 LYS A CA 1
ATOM 641 C C . LYS A 1 76 ? -8.592 8.729 21.207 1.00 95.75 76 LYS A C 1
ATOM 643 O O . LYS A 1 76 ? -8.089 9.334 22.152 1.00 95.75 76 LYS A O 1
ATOM 648 N N . LYS A 1 77 ? -8.694 7.393 21.186 1.00 94.62 77 LYS A N 1
ATOM 649 C CA . LYS A 1 77 ? -8.242 6.511 22.279 1.00 94.62 77 LYS A CA 1
ATOM 650 C C . LYS A 1 77 ? -6.747 6.686 22.567 1.00 94.62 77 LYS A C 1
ATOM 652 O O . LYS A 1 77 ? -6.362 6.853 23.721 1.00 94.62 77 LYS A O 1
ATOM 657 N N . LYS A 1 78 ? -5.907 6.729 21.525 1.00 92.50 78 LYS A N 1
ATOM 658 C CA . LYS A 1 78 ? -4.458 6.947 21.664 1.00 92.50 78 LYS A CA 1
ATOM 659 C C . LYS A 1 78 ? -4.126 8.324 22.253 1.00 92.50 78 LYS A C 1
ATOM 661 O O . LYS A 1 78 ? -3.245 8.406 23.103 1.00 92.50 78 LYS A O 1
ATOM 666 N N . LYS A 1 79 ? -4.824 9.389 21.831 1.00 93.31 79 LYS A N 1
ATOM 667 C CA . LYS A 1 79 ? -4.660 10.740 22.402 1.00 93.31 79 LYS A CA 1
ATOM 668 C C . LYS A 1 79 ? -5.037 10.773 23.886 1.00 93.31 79 LYS A C 1
ATOM 670 O O . LYS A 1 79 ? -4.268 11.300 24.677 1.00 93.31 79 LYS A O 1
ATOM 675 N N . LYS A 1 80 ? -6.174 10.172 24.265 1.00 93.94 80 LYS A N 1
ATOM 676 C CA . LYS A 1 80 ? -6.599 10.073 25.673 1.00 93.94 80 LYS A CA 1
ATOM 677 C C . LYS A 1 80 ? -5.570 9.337 26.530 1.00 93.94 80 LYS A C 1
ATOM 679 O O . LYS A 1 80 ? -5.274 9.800 27.618 1.00 93.94 80 LYS A O 1
ATOM 684 N N . ARG A 1 81 ? -5.007 8.230 26.034 1.00 92.75 81 ARG A N 1
ATOM 685 C CA . ARG A 1 81 ? -3.984 7.469 26.766 1.00 92.75 81 ARG A CA 1
ATOM 686 C C . ARG A 1 81 ? -2.715 8.294 27.012 1.00 92.75 81 ARG A C 1
ATOM 688 O O . ARG A 1 81 ? -2.282 8.385 28.146 1.00 92.75 81 ARG A O 1
ATOM 695 N N . ARG A 1 82 ? -2.207 8.980 25.981 1.00 91.12 82 ARG A N 1
ATOM 696 C CA . ARG A 1 82 ? -1.030 9.861 26.102 1.00 91.12 82 ARG A CA 1
ATOM 697 C C . ARG A 1 82 ? -1.207 10.984 27.128 1.00 91.12 82 ARG A C 1
ATOM 699 O O . ARG A 1 82 ? -0.248 11.318 27.793 1.00 91.12 82 ARG A O 1
ATOM 706 N N . LYS A 1 83 ? -2.415 11.545 27.245 1.00 88.06 83 LYS A N 1
ATOM 707 C CA . LYS A 1 83 ? -2.736 12.583 28.240 1.00 88.06 83 LYS A CA 1
ATOM 708 C C . LYS A 1 83 ? -2.851 12.061 29.678 1.00 88.06 83 LYS A C 1
ATOM 710 O O . LYS A 1 83 ? -2.884 12.872 30.581 1.00 88.06 83 LYS A O 1
ATOM 715 N N . LYS A 1 84 ? -3.028 10.750 29.874 1.00 82.00 84 LYS A N 1
ATOM 716 C CA . LYS A 1 84 ? -3.078 10.114 31.204 1.00 82.00 84 LYS A CA 1
ATOM 717 C C . LYS A 1 84 ? -1.705 9.632 31.679 1.00 82.00 84 LYS A C 1
ATOM 719 O O . LYS A 1 84 ? -1.545 9.335 32.850 1.00 82.00 84 LYS A O 1
ATOM 724 N N . GLU A 1 85 ? -0.779 9.452 30.740 1.00 77.94 85 GLU A N 1
ATOM 725 C CA . GLU A 1 85 ? 0.608 9.023 30.969 1.00 77.94 85 GLU A CA 1
ATOM 726 C C . GLU A 1 85 ? 1.561 10.233 31.134 1.00 77.94 85 GLU A C 1
ATOM 728 O O . GLU A 1 8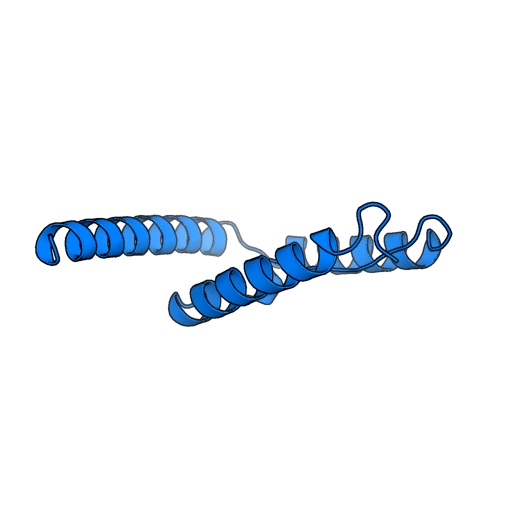5 ? 2.759 10.034 31.307 1.00 77.94 85 GLU A O 1
ATOM 733 N N . GLN A 1 86 ? 1.033 11.460 31.028 1.00 63.84 86 GLN A N 1
ATOM 734 C CA . GLN A 1 86 ? 1.692 12.747 31.287 1.00 63.84 86 GLN A CA 1
ATOM 735 C C . GLN A 1 86 ? 1.086 13.353 32.545 1.00 63.84 86 GLN A C 1
ATOM 737 O O . GLN A 1 86 ? 1.853 13.988 33.293 1.00 63.84 86 GLN A O 1
#

Sequence (86 aa):
DCHYIDANHWTKKRVEKIWKKMEKWGLRKERLQLEWISAAEGVRFSQVMTKMDELRKSVTKKEILQTKTKIAHNLKKKKKRRKKEQ